Protein AF-A0A2S9RS15-F1 (afdb_monomer_lite)

pLDDT: mean 75.91, std 12.13, range [53.41, 95.81]

Radius of gyration: 26.42 Å; chains: 1; bounding box: 46×39×90 Å

Foldseek 3Di:
DPPPCDVVVVVVVVVVVCCVVVVVVLVVVPLPPVVSVVVVCVCCDCVHVNVDVDPPVVVVVVVVVVVVVVVVVVVVPPVPPPPVVVVVVVVVPDD

Organism: Haemophilus influenzae (NCBI:txid727)

Structure (mmCIF, N/CA/C/O backbone):
data_AF-A0A2S9RS15-F1
#
_entry.id   AF-A0A2S9RS15-F1
#
loop_
_atom_site.group_PDB
_atom_site.id
_atom_site.type_symbol
_atom_site.label_atom_id
_atom_site.label_alt_id
_atom_site.label_comp_id
_atom_site.label_asym_id
_atom_site.label_entity_id
_atom_site.label_seq_id
_atom_site.pdbx_PDB_ins_code
_atom_site.Cartn_x
_atom_site.Cartn_y
_atom_site.Cartn_z
_atom_site.occupancy
_atom_site.B_iso_or_equiv
_atom_site.auth_seq_id
_atom_site.auth_comp_id
_atom_site.auth_asym_id
_atom_site.auth_atom_id
_atom_site.pdbx_PDB_model_num
ATOM 1 N N . MET A 1 1 ? -12.128 -29.843 -41.216 1.00 53.41 1 MET A N 1
ATOM 2 C CA . MET A 1 1 ? -12.545 -29.584 -39.817 1.00 53.41 1 MET A CA 1
ATOM 3 C C . MET A 1 1 ? -11.407 -28.931 -39.011 1.00 53.41 1 MET A C 1
ATOM 5 O O . MET A 1 1 ? -11.009 -29.461 -37.988 1.00 53.41 1 MET A O 1
ATOM 9 N N . SER A 1 2 ? -10.878 -27.778 -39.455 1.00 55.34 2 SER A N 1
ATOM 10 C CA . SER A 1 2 ? -9.812 -27.015 -38.755 1.00 55.34 2 SER A CA 1
ATOM 11 C C . SER A 1 2 ? -9.917 -25.484 -38.949 1.00 55.34 2 SER A C 1
ATOM 13 O O . SER A 1 2 ? -8.972 -24.754 -38.684 1.00 55.34 2 SER A O 1
ATOM 15 N N . GLN A 1 3 ? -11.082 -24.991 -39.390 1.00 55.53 3 GLN A N 1
ATOM 16 C CA . GLN A 1 3 ? -11.376 -23.571 -39.684 1.00 55.53 3 GLN A CA 1
ATOM 17 C C . GLN A 1 3 ? -12.462 -22.987 -38.751 1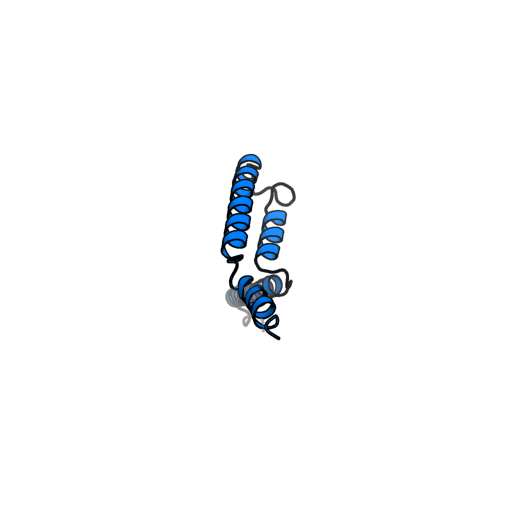.00 55.53 3 GLN A C 1
ATOM 19 O O . GLN A 1 3 ? -13.087 -21.983 -39.063 1.00 55.53 3 GLN A O 1
ATOM 24 N N . LEU A 1 4 ? -12.742 -23.639 -37.616 1.00 57.34 4 LEU A N 1
ATOM 25 C CA . LEU A 1 4 ? -13.812 -23.233 -36.685 1.00 57.34 4 LEU A CA 1
ATOM 26 C C . LEU A 1 4 ? -13.289 -22.519 -35.428 1.00 57.34 4 LEU A C 1
ATOM 28 O O . LEU A 1 4 ? -14.079 -22.105 -34.587 1.00 57.34 4 LEU A O 1
ATOM 32 N N . ALA A 1 5 ? -11.972 -22.350 -35.298 1.00 62.16 5 ALA A N 1
ATOM 33 C CA . ALA A 1 5 ? -11.348 -21.713 -34.146 1.00 62.16 5 ALA A CA 1
ATOM 34 C C . ALA A 1 5 ? -10.526 -20.508 -34.614 1.00 62.16 5 ALA A C 1
ATOM 36 O O . ALA A 1 5 ? -9.330 -20.610 -34.880 1.00 62.16 5 ALA A O 1
ATOM 37 N N . ASN A 1 6 ? -11.200 -19.367 -34.773 1.00 75.19 6 ASN A N 1
ATOM 38 C CA . ASN A 1 6 ? -10.536 -18.114 -35.106 1.00 75.19 6 ASN A CA 1
ATOM 39 C C . ASN A 1 6 ? -9.633 -17.715 -33.918 1.00 75.19 6 ASN A C 1
ATOM 41 O O . ASN A 1 6 ? -10.149 -17.573 -32.803 1.00 75.19 6 ASN A O 1
ATOM 45 N N . PRO A 1 7 ? -8.311 -17.553 -34.110 1.00 76.12 7 PRO A N 1
ATOM 46 C CA . PRO A 1 7 ? -7.373 -17.251 -33.027 1.00 76.12 7 PRO A CA 1
ATOM 47 C C . PRO A 1 7 ? -7.735 -15.979 -32.247 1.00 76.12 7 PRO A C 1
ATOM 49 O O . PRO A 1 7 ? -7.402 -15.875 -31.069 1.00 76.12 7 PRO A O 1
ATOM 52 N N . GLU A 1 8 ? -8.473 -15.049 -32.853 1.00 80.50 8 GLU A N 1
ATOM 53 C CA . GLU A 1 8 ? -8.980 -13.853 -32.172 1.00 80.50 8 GLU A CA 1
ATOM 54 C C . GLU A 1 8 ? -10.026 -14.184 -31.095 1.00 80.50 8 GLU A C 1
ATOM 56 O O . GLU A 1 8 ? -9.980 -13.635 -29.995 1.00 80.50 8 GLU A O 1
ATOM 61 N N . LEU A 1 9 ? -10.914 -15.153 -31.345 1.00 83.31 9 LEU A N 1
ATOM 62 C CA . LEU A 1 9 ? -11.888 -15.609 -30.346 1.00 83.31 9 LEU A CA 1
ATOM 63 C C . LEU A 1 9 ? -11.192 -16.319 -29.183 1.00 83.31 9 LEU A C 1
ATOM 65 O O . LEU A 1 9 ? -11.551 -16.100 -28.031 1.00 83.31 9 LEU A O 1
ATOM 69 N N . ILE A 1 10 ? -10.163 -17.120 -29.472 1.00 84.50 10 ILE A N 1
ATOM 70 C CA . ILE A 1 10 ? -9.366 -17.794 -28.439 1.00 84.50 10 ILE A CA 1
ATOM 71 C C . ILE A 1 10 ? -8.694 -16.761 -27.529 1.00 84.50 10 ILE A C 1
ATOM 73 O O . ILE A 1 10 ? -8.754 -16.899 -26.309 1.00 84.50 10 ILE A O 1
ATOM 77 N N . LYS A 1 11 ? -8.110 -15.697 -28.093 1.00 83.00 11 LYS A N 1
ATOM 78 C CA . LYS A 1 11 ? -7.504 -14.612 -27.307 1.00 83.00 11 LYS A CA 1
ATOM 79 C C . LYS A 1 11 ? -8.526 -13.934 -26.402 1.00 83.00 11 LYS A C 1
ATOM 81 O O . LYS A 1 11 ? -8.257 -13.772 -25.218 1.00 83.00 11 LYS A O 1
ATOM 86 N N . VAL A 1 12 ? -9.698 -13.584 -26.935 1.00 88.56 12 VAL A N 1
ATOM 87 C CA . VAL A 1 12 ? -10.775 -12.942 -26.165 1.00 88.56 12 VAL A CA 1
ATOM 88 C C . VAL A 1 12 ? -11.277 -13.856 -25.044 1.00 88.56 12 VAL A C 1
ATOM 90 O O . VAL A 1 12 ? -11.446 -13.401 -23.915 1.00 88.56 12 VAL A O 1
ATOM 93 N N . VAL A 1 13 ? -11.448 -15.152 -25.314 1.00 88.62 13 VAL A N 1
ATOM 94 C CA . VAL A 1 13 ? -11.863 -16.146 -24.312 1.00 88.62 13 VAL A CA 1
ATOM 95 C C . VAL A 1 13 ? -10.814 -16.300 -23.212 1.00 88.62 13 VAL A C 1
ATOM 97 O O . VAL A 1 13 ? -11.175 -16.310 -22.039 1.00 88.62 13 VAL A O 1
ATOM 100 N N . ILE A 1 14 ? -9.524 -16.359 -23.553 1.00 88.25 14 ILE A N 1
ATOM 101 C CA . ILE A 1 14 ? -8.432 -16.413 -22.567 1.00 88.25 14 ILE A CA 1
ATOM 102 C C . ILE A 1 14 ? -8.400 -15.137 -21.716 1.00 88.25 14 ILE A C 1
ATOM 104 O O . ILE A 1 14 ? -8.214 -15.215 -20.501 1.00 88.25 14 ILE A O 1
ATOM 108 N N . LEU A 1 15 ? -8.614 -13.969 -22.327 1.00 85.31 15 LEU A N 1
ATOM 109 C CA . LEU A 1 15 ? -8.657 -12.681 -21.630 1.00 85.31 15 LEU A CA 1
ATOM 110 C C . LEU A 1 15 ? -9.817 -12.623 -20.627 1.00 85.31 15 LEU A C 1
ATOM 112 O O . LEU A 1 15 ? -9.618 -12.277 -19.461 1.00 85.31 15 LEU A O 1
ATOM 116 N N . LEU A 1 16 ? -11.013 -13.033 -21.057 1.00 86.62 16 LEU A N 1
ATOM 117 C CA . LEU A 1 16 ? -12.208 -13.087 -20.214 1.00 86.62 16 LEU A CA 1
ATOM 118 C C . LEU A 1 16 ? -12.064 -14.119 -19.089 1.00 86.62 16 LEU A C 1
ATOM 120 O O . LEU A 1 16 ? -12.343 -13.805 -17.933 1.00 86.62 16 LEU A O 1
ATOM 124 N N . ALA A 1 17 ? -11.569 -15.319 -19.399 1.00 86.19 17 ALA A N 1
ATOM 125 C CA . ALA A 1 17 ? -11.328 -16.370 -18.414 1.00 86.19 17 ALA A CA 1
ATOM 126 C C . ALA A 1 17 ? -10.273 -15.955 -17.376 1.00 86.19 17 ALA A C 1
ATOM 128 O O . ALA A 1 17 ? -10.451 -16.203 -16.182 1.00 86.19 17 ALA A O 1
ATOM 129 N N . SER A 1 18 ? -9.206 -15.272 -17.801 1.00 79.69 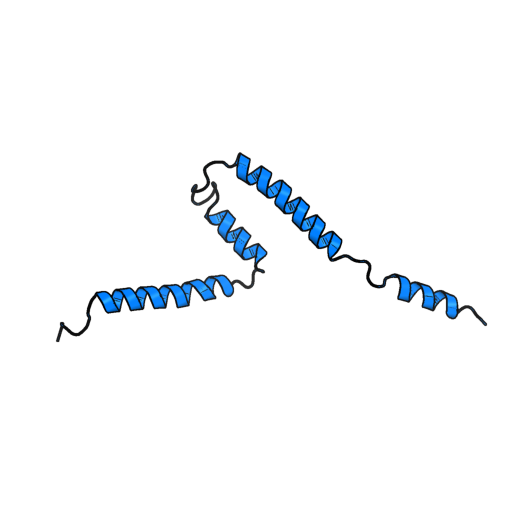18 SER A N 1
ATOM 130 C CA . SER A 1 18 ? -8.175 -14.767 -16.888 1.00 79.69 18 SER A CA 1
ATOM 131 C C . SER A 1 18 ? -8.745 -13.704 -15.956 1.00 79.69 18 SER A C 1
ATOM 133 O O . SER A 1 18 ? -8.552 -13.799 -14.748 1.00 79.69 18 SER A O 1
ATOM 135 N N . SER A 1 19 ? -9.514 -12.745 -16.481 1.00 79.00 19 SER A N 1
ATOM 136 C CA . SER A 1 19 ? -10.167 -11.710 -15.668 1.00 79.00 19 SER A CA 1
ATOM 137 C C . SER A 1 19 ? -11.135 -12.317 -14.643 1.00 79.00 19 SER A C 1
ATOM 139 O O . SER A 1 19 ? -11.053 -12.014 -13.454 1.00 79.00 19 SER A O 1
ATOM 141 N N . VAL A 1 20 ? -11.980 -13.262 -15.066 1.00 82.06 20 VAL A N 1
ATOM 142 C CA . VAL A 1 20 ? -12.940 -13.956 -14.191 1.00 82.06 20 VAL A CA 1
ATOM 143 C C . VAL A 1 20 ? -12.260 -14.828 -13.137 1.00 82.06 20 VAL A C 1
ATOM 145 O O . VAL A 1 20 ? -12.847 -15.042 -12.085 1.00 82.06 20 VAL A O 1
ATOM 148 N N . THR A 1 21 ? -11.038 -15.313 -13.367 1.00 78.62 21 THR A N 1
ATOM 149 C CA . THR A 1 21 ? -10.340 -16.181 -12.403 1.00 78.62 21 THR A CA 1
ATOM 150 C C . THR A 1 21 ? -9.440 -15.382 -11.456 1.00 78.62 21 THR A C 1
ATOM 152 O O . THR A 1 21 ? -9.474 -15.613 -10.250 1.00 78.62 21 THR A O 1
ATOM 155 N N . ILE A 1 22 ? -8.690 -14.394 -11.960 1.00 71.75 22 ILE A N 1
ATOM 156 C CA . ILE A 1 22 ? -7.797 -13.543 -11.152 1.00 71.75 22 ILE A CA 1
ATOM 157 C C . ILE A 1 22 ? -8.593 -12.669 -10.173 1.00 71.75 22 ILE A C 1
ATOM 159 O O . ILE A 1 22 ? -8.246 -12.590 -8.994 1.00 71.75 22 ILE A O 1
ATOM 163 N N . VAL A 1 23 ? -9.671 -12.026 -10.632 1.00 67.88 23 VAL A N 1
ATOM 164 C CA . VAL A 1 23 ? -10.400 -11.014 -9.847 1.00 67.88 23 VAL A CA 1
ATOM 165 C C . VAL A 1 23 ? -11.031 -11.590 -8.564 1.00 67.88 23 VAL A C 1
ATOM 167 O O . VAL A 1 23 ? -10.837 -11.003 -7.497 1.00 67.88 23 VAL A O 1
ATOM 170 N N . PRO A 1 24 ? -11.744 -12.735 -8.583 1.00 65.88 24 PRO A N 1
ATOM 171 C CA . PRO A 1 24 ? -12.269 -13.348 -7.369 1.00 65.88 24 PRO A CA 1
ATOM 172 C C . PRO A 1 24 ? -11.212 -14.115 -6.571 1.00 65.88 24 PRO A C 1
ATOM 174 O O . PRO A 1 24 ? -11.376 -14.214 -5.361 1.00 65.88 24 PRO A O 1
ATOM 177 N N . LEU A 1 25 ? -10.125 -14.616 -7.176 1.00 67.44 25 LEU A N 1
ATOM 178 C CA . LEU A 1 25 ? -9.036 -15.265 -6.430 1.00 67.44 25 LEU A CA 1
ATOM 179 C C . LEU A 1 25 ? -8.350 -14.277 -5.475 1.00 67.44 25 LEU A C 1
ATOM 181 O O . LEU A 1 25 ? -8.134 -14.598 -4.308 1.00 67.44 25 LEU A O 1
ATOM 185 N N . PHE A 1 26 ? -8.124 -13.043 -5.931 1.00 55.78 26 PHE A N 1
ATOM 186 C CA . PHE A 1 26 ? -7.643 -11.953 -5.078 1.00 55.78 26 PHE A CA 1
ATOM 187 C C . PHE A 1 26 ? -8.67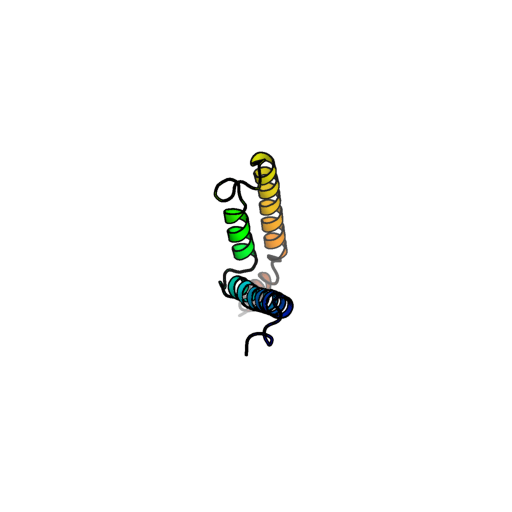6 -11.515 -4.031 1.00 55.78 26 PHE A C 1
ATOM 189 O O . PHE A 1 26 ? -8.311 -11.157 -2.915 1.00 55.78 26 PHE A O 1
ATOM 196 N N . LYS A 1 27 ? -9.973 -11.596 -4.352 1.00 57.00 27 LYS A N 1
ATOM 197 C CA . LYS A 1 27 ? -11.063 -11.288 -3.411 1.00 57.00 27 LYS A CA 1
ATOM 198 C C . LYS A 1 27 ? -11.269 -12.368 -2.335 1.00 57.00 27 LYS A C 1
ATOM 200 O O . LYS A 1 27 ? -11.753 -12.055 -1.252 1.00 57.00 27 LYS A O 1
ATOM 205 N N . ARG A 1 28 ? -10.941 -13.635 -2.624 1.00 54.66 28 ARG A N 1
ATOM 206 C CA . ARG A 1 28 ? -11.274 -14.813 -1.796 1.00 54.66 28 ARG A CA 1
ATOM 207 C C . ARG A 1 28 ? -10.251 -15.131 -0.708 1.00 54.66 28 ARG A C 1
ATOM 209 O O . ARG A 1 28 ? -10.530 -15.965 0.146 1.00 54.66 28 ARG A O 1
ATOM 216 N N . LEU A 1 29 ? -9.106 -14.454 -0.682 1.00 58.34 29 LEU A N 1
ATOM 217 C CA . LEU A 1 29 ? -8.140 -14.640 0.398 1.00 58.34 29 LEU A CA 1
ATOM 218 C C . LEU A 1 29 ? -8.682 -14.199 1.769 1.00 58.34 29 LEU A C 1
ATOM 220 O O . LEU A 1 29 ? -8.094 -14.579 2.769 1.00 58.34 29 LEU A O 1
ATOM 224 N N . GLY A 1 30 ? -9.798 -13.457 1.864 1.00 56.41 30 GLY A N 1
ATOM 225 C CA . GLY A 1 30 ? -10.472 -13.148 3.146 1.00 56.41 30 GLY A CA 1
ATOM 226 C C . GLY A 1 30 ? -9.670 -12.244 4.094 1.00 56.41 30 GLY A C 1
ATOM 227 O O . GLY A 1 30 ? -10.177 -11.759 5.099 1.00 56.41 30 GLY A O 1
ATOM 228 N N . LEU A 1 31 ? -8.424 -11.983 3.731 1.00 55.44 31 LEU A N 1
ATOM 229 C CA . LEU A 1 31 ? -7.552 -10.937 4.203 1.00 55.44 31 LEU A CA 1
ATOM 230 C C . LEU A 1 31 ? -8.271 -9.622 3.874 1.00 55.44 31 LEU A C 1
ATOM 232 O O . LEU A 1 31 ? -8.539 -9.356 2.701 1.00 55.44 31 LEU A O 1
ATOM 236 N N . GLY A 1 32 ? -8.672 -8.846 4.888 1.00 66.56 32 GLY A N 1
ATOM 237 C CA . GLY A 1 32 ? -9.337 -7.553 4.679 1.00 66.56 32 GLY A CA 1
ATOM 238 C C . GLY A 1 32 ? -8.595 -6.716 3.632 1.00 66.56 32 GLY A C 1
ATOM 239 O O . GLY A 1 32 ? -7.406 -6.932 3.410 1.00 66.56 32 GLY A O 1
ATOM 240 N N . SER A 1 33 ? -9.275 -5.775 2.973 1.00 71.56 33 SER A N 1
ATOM 241 C CA . SER A 1 33 ? -8.713 -4.985 1.858 1.00 71.56 33 SER A CA 1
ATOM 242 C C . SER A 1 33 ? -7.265 -4.524 2.103 1.00 71.56 33 SER A C 1
ATOM 244 O O . SER A 1 33 ? -6.415 -4.679 1.231 1.00 71.56 33 SER A O 1
ATOM 246 N N . VAL A 1 34 ? -6.964 -4.079 3.325 1.00 78.75 34 VAL A N 1
ATOM 247 C CA . VAL A 1 34 ? -5.628 -3.710 3.830 1.00 78.75 34 VAL A CA 1
ATOM 248 C C . VAL A 1 34 ? -4.563 -4.791 3.601 1.00 78.75 34 VAL A C 1
ATOM 250 O O . VAL A 1 34 ? -3.460 -4.518 3.141 1.00 78.75 34 VAL A O 1
ATOM 253 N N . LEU A 1 35 ? -4.886 -6.035 3.909 1.00 79.81 35 LEU A N 1
ATOM 254 C CA . LEU A 1 35 ? -3.967 -7.163 3.923 1.00 79.81 35 LEU A CA 1
ATOM 255 C C . LEU A 1 35 ? -3.730 -7.683 2.484 1.00 79.81 35 LEU A C 1
ATOM 257 O O . LEU A 1 35 ? -2.622 -8.093 2.149 1.00 79.81 35 LEU A O 1
ATOM 261 N N . GLY A 1 36 ? -4.709 -7.510 1.584 1.00 79.75 36 GLY A N 1
ATOM 262 C CA . GLY A 1 36 ? -4.511 -7.636 0.133 1.00 79.75 36 GLY A CA 1
ATOM 263 C C . GLY A 1 36 ? -3.566 -6.572 -0.446 1.00 79.75 36 GLY A C 1
ATOM 264 O O . GLY A 1 36 ? -2.672 -6.906 -1.226 1.00 79.75 36 GLY A O 1
ATOM 265 N N . TYR A 1 37 ? -3.700 -5.310 -0.017 1.00 77.62 37 TYR A N 1
ATOM 266 C CA . TYR A 1 37 ? -2.756 -4.246 -0.388 1.00 77.62 37 TYR A CA 1
ATOM 267 C C . TYR A 1 37 ? -1.338 -4.514 0.144 1.00 77.62 37 TYR A C 1
ATOM 269 O O . TYR A 1 37 ? -0.370 -4.271 -0.574 1.00 77.62 37 TYR A O 1
ATOM 277 N N . LEU A 1 38 ? -1.196 -5.081 1.350 1.00 83.88 38 LEU A N 1
ATOM 278 C CA . LEU A 1 38 ? 0.108 -5.460 1.910 1.00 83.88 38 LEU A CA 1
ATOM 279 C C . LEU A 1 38 ? 0.798 -6.564 1.103 1.00 83.88 38 LEU A C 1
ATOM 281 O O . LEU A 1 38 ? 1.985 -6.448 0.807 1.00 83.88 38 LEU A O 1
ATOM 285 N N . VAL A 1 39 ? 0.072 -7.615 0.711 1.00 84.12 39 VAL A N 1
ATOM 286 C CA . VAL A 1 39 ? 0.639 -8.696 -0.115 1.00 84.12 39 VAL A CA 1
ATOM 287 C C . VAL A 1 39 ? 1.052 -8.170 -1.490 1.00 84.12 39 VAL A C 1
ATOM 289 O O . VAL A 1 39 ? 2.148 -8.476 -1.954 1.00 84.12 39 VAL A O 1
ATOM 292 N N . ALA A 1 40 ? 0.225 -7.329 -2.120 1.00 83.12 40 ALA A N 1
ATOM 293 C CA . ALA A 1 40 ? 0.572 -6.689 -3.387 1.00 83.12 40 ALA A CA 1
ATOM 294 C C . ALA A 1 40 ? 1.828 -5.806 -3.263 1.00 83.12 40 ALA A C 1
ATOM 296 O O . ALA A 1 40 ? 2.721 -5.894 -4.104 1.00 83.12 40 ALA A O 1
ATOM 297 N N . GLY A 1 41 ? 1.940 -5.012 -2.191 1.00 80.31 41 GLY A N 1
ATOM 298 C CA . GLY A 1 41 ? 3.128 -4.207 -1.900 1.00 80.31 41 GLY A CA 1
ATOM 299 C C . GLY A 1 41 ? 4.376 -5.048 -1.617 1.00 80.31 41 GLY A C 1
ATOM 300 O O . GLY A 1 41 ? 5.458 -4.699 -2.075 1.00 80.31 41 GLY A O 1
ATOM 301 N N . CYS A 1 42 ? 4.235 -6.188 -0.933 1.00 83.75 42 CYS A N 1
ATOM 302 C CA . CYS A 1 42 ? 5.329 -7.128 -0.681 1.00 83.75 42 CYS A CA 1
ATOM 303 C C . CYS A 1 42 ? 5.851 -7.744 -1.987 1.00 83.75 42 CYS A C 1
ATOM 305 O O . CYS A 1 42 ? 7.059 -7.788 -2.208 1.00 83.75 42 CYS A O 1
ATOM 307 N N . LEU A 1 43 ? 4.942 -8.148 -2.882 1.00 84.81 43 LEU A N 1
ATOM 308 C CA . LEU A 1 43 ? 5.292 -8.683 -4.197 1.00 84.81 43 LEU A CA 1
ATOM 309 C C . LEU A 1 43 ? 5.947 -7.623 -5.090 1.00 84.81 43 LEU A C 1
ATOM 311 O O . LEU A 1 43 ? 6.961 -7.899 -5.713 1.00 84.81 43 LEU A O 1
ATOM 315 N N . ILE A 1 44 ? 5.402 -6.408 -5.154 1.00 82.31 44 ILE A N 1
ATOM 316 C CA . ILE A 1 44 ? 5.919 -5.337 -6.026 1.00 82.31 44 ILE A CA 1
ATOM 317 C C . ILE A 1 44 ? 7.187 -4.680 -5.445 1.00 82.31 44 ILE A C 1
ATOM 319 O O . ILE A 1 44 ? 7.976 -4.079 -6.179 1.00 82.31 44 ILE A O 1
ATOM 323 N N . GLY A 1 45 ? 7.393 -4.802 -4.135 1.00 78.19 45 GLY A N 1
ATOM 324 C CA . GLY A 1 45 ? 8.471 -4.163 -3.398 1.00 78.19 45 GLY A CA 1
ATOM 325 C C . GLY A 1 45 ? 9.880 -4.602 -3.817 1.00 78.19 45 GLY A C 1
ATOM 326 O O . GLY A 1 45 ? 10.064 -5.602 -4.525 1.00 78.19 45 GLY A O 1
ATOM 327 N N . PRO A 1 46 ? 10.906 -3.868 -3.346 1.00 71.12 46 PRO A N 1
ATOM 328 C CA . PRO A 1 46 ? 12.299 -4.103 -3.716 1.00 71.12 46 PRO A CA 1
ATOM 329 C C . PRO A 1 46 ? 12.786 -5.519 -3.371 1.00 71.12 46 PRO A C 1
ATOM 331 O O . PRO A 1 46 ? 13.670 -6.043 -4.039 1.00 71.12 46 PRO A O 1
ATOM 334 N N . SER A 1 47 ? 12.191 -6.153 -2.356 1.00 71.56 47 SER A N 1
ATOM 335 C CA . SER A 1 47 ? 12.587 -7.473 -1.858 1.00 71.56 47 SER A CA 1
ATOM 336 C C . SER A 1 47 ? 12.114 -8.654 -2.712 1.00 71.56 47 SER A C 1
ATOM 338 O O . SER A 1 47 ? 12.661 -9.741 -2.548 1.00 71.56 47 SER A O 1
ATOM 340 N N . VAL A 1 48 ? 11.110 -8.479 -3.583 1.00 82.38 48 VAL A N 1
ATOM 341 C CA . VAL A 1 48 ? 10.556 -9.580 -4.397 1.00 82.38 48 VAL A CA 1
ATOM 342 C C . VAL A 1 48 ? 10.723 -9.310 -5.891 1.00 82.38 48 VAL A C 1
ATOM 344 O O . VAL A 1 48 ? 11.481 -10.024 -6.542 1.00 82.38 48 VAL A O 1
ATOM 347 N N . PHE A 1 49 ? 10.050 -8.296 -6.447 1.00 79.50 49 PHE A N 1
ATOM 348 C CA . PHE A 1 49 ? 10.141 -7.981 -7.880 1.00 79.50 49 PHE A CA 1
ATOM 349 C C . PHE A 1 49 ? 11.073 -6.811 -8.215 1.00 79.50 49 PHE A C 1
ATOM 351 O O . PHE A 1 49 ? 11.435 -6.658 -9.379 1.00 79.50 49 PHE A O 1
ATOM 358 N N . GLY A 1 50 ? 11.470 -5.974 -7.248 1.00 75.31 50 GLY A N 1
ATOM 359 C CA . GLY A 1 50 ? 12.452 -4.913 -7.515 1.00 75.31 50 GLY A CA 1
ATOM 360 C C . GLY A 1 50 ? 11.937 -3.755 -8.380 1.00 75.31 50 GLY A C 1
ATOM 361 O O . GLY A 1 50 ? 12.729 -2.921 -8.812 1.00 75.31 50 GLY A O 1
ATOM 362 N N . ILE A 1 51 ? 10.629 -3.696 -8.664 1.00 75.12 51 ILE A N 1
ATOM 363 C CA 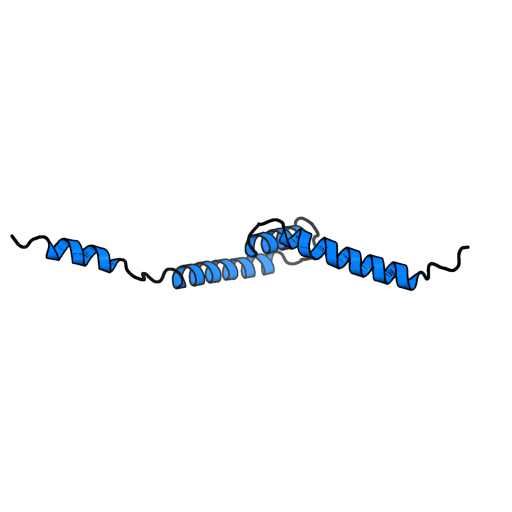. ILE A 1 51 ? 10.037 -2.701 -9.578 1.00 75.12 51 ILE A CA 1
ATOM 364 C C . ILE A 1 51 ? 10.132 -1.292 -8.979 1.00 75.12 51 ILE A C 1
ATOM 366 O O . ILE A 1 51 ? 10.308 -0.313 -9.702 1.00 75.12 51 ILE A O 1
ATOM 370 N N . VAL A 1 52 ? 10.051 -1.189 -7.651 1.00 70.81 52 VAL A N 1
ATOM 371 C CA . VAL A 1 52 ? 10.227 0.069 -6.925 1.00 70.81 52 VAL A CA 1
ATOM 372 C C . VAL A 1 52 ? 11.698 0.233 -6.548 1.00 70.81 52 VAL A C 1
ATOM 374 O O . VAL A 1 52 ? 12.210 -0.482 -5.690 1.00 70.81 52 VAL A O 1
ATOM 377 N N . GLN A 1 53 ? 12.369 1.174 -7.214 1.00 69.62 53 GLN A N 1
ATOM 378 C CA . GLN A 1 53 ? 13.825 1.364 -7.139 1.00 69.62 53 GLN A CA 1
ATOM 379 C C . GLN A 1 53 ? 14.276 2.355 -6.060 1.00 69.62 53 GLN A C 1
ATOM 381 O O . GLN A 1 53 ? 15.472 2.455 -5.803 1.00 69.62 53 GLN A O 1
ATOM 386 N N . ASP A 1 54 ? 13.343 3.066 -5.419 1.00 79.00 54 ASP A N 1
ATOM 387 C CA . ASP A 1 54 ? 13.645 4.009 -4.339 1.00 79.00 54 ASP A CA 1
ATOM 388 C C . ASP A 1 54 ? 13.015 3.547 -3.012 1.00 79.00 54 ASP A C 1
ATOM 390 O O . ASP A 1 54 ? 11.875 3.903 -2.698 1.00 79.00 54 ASP A O 1
ATOM 394 N N . PRO A 1 55 ? 13.737 2.736 -2.216 1.00 76.81 55 PRO A N 1
ATOM 395 C CA . PRO A 1 55 ? 13.270 2.291 -0.907 1.00 76.81 55 PRO A CA 1
ATOM 396 C C . PRO A 1 55 ? 13.043 3.455 0.063 1.00 76.81 55 PRO A C 1
ATOM 398 O O . PRO A 1 55 ? 12.169 3.375 0.922 1.00 76.81 55 PRO A O 1
ATOM 401 N N . THR A 1 56 ? 13.810 4.539 -0.074 1.00 82.94 56 THR A N 1
ATOM 402 C CA . THR A 1 56 ? 13.789 5.678 0.852 1.00 82.94 56 THR A CA 1
ATOM 403 C C . THR A 1 56 ? 12.468 6.430 0.746 1.00 82.94 56 THR A C 1
ATOM 405 O O . THR A 1 56 ? 11.827 6.712 1.759 1.00 82.94 56 THR A O 1
ATOM 408 N N . ALA A 1 57 ? 12.010 6.682 -0.484 1.00 84.19 57 ALA A N 1
ATOM 409 C CA . ALA A 1 57 ? 10.716 7.308 -0.733 1.00 84.19 57 ALA A CA 1
ATOM 410 C C . ALA A 1 57 ? 9.546 6.460 -0.202 1.00 84.19 57 ALA A C 1
ATOM 412 O O . ALA A 1 57 ? 8.596 6.997 0.368 1.00 84.19 57 ALA A O 1
ATOM 413 N N . VAL A 1 58 ? 9.624 5.131 -0.342 1.00 84.44 58 VAL A N 1
ATOM 414 C CA . VAL A 1 58 ? 8.585 4.206 0.144 1.00 84.44 58 VAL A CA 1
ATOM 415 C C . VAL A 1 58 ? 8.481 4.220 1.668 1.00 84.44 58 VAL A C 1
ATOM 417 O O . VAL A 1 58 ? 7.370 4.234 2.195 1.00 84.44 58 VAL A O 1
ATOM 420 N N . VAL A 1 59 ? 9.613 4.246 2.380 1.00 87.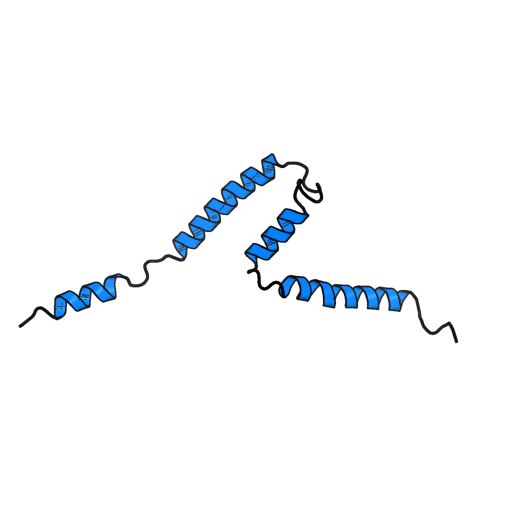75 59 VAL A N 1
ATOM 421 C CA . VAL A 1 59 ? 9.636 4.287 3.852 1.00 87.75 59 VAL A CA 1
ATOM 422 C C . VAL A 1 59 ? 8.991 5.570 4.377 1.00 87.75 59 VAL A C 1
ATOM 424 O O . VAL A 1 59 ? 8.133 5.499 5.251 1.00 87.75 59 VAL A O 1
ATOM 427 N N . HIS A 1 60 ? 9.311 6.728 3.796 1.00 89.44 60 HIS A N 1
ATOM 428 C CA . HIS A 1 60 ? 8.732 8.003 4.233 1.00 89.44 60 HIS A CA 1
ATOM 429 C C . HIS A 1 60 ? 7.214 8.077 3.986 1.00 89.44 60 HIS A C 1
ATOM 431 O O . HIS A 1 60 ? 6.445 8.597 4.797 1.00 89.44 60 HIS A O 1
ATOM 437 N N . LEU A 1 61 ? 6.754 7.492 2.877 1.00 89.56 61 LEU A N 1
ATOM 438 C CA . LEU A 1 61 ? 5.329 7.373 2.567 1.00 89.56 61 LEU A CA 1
ATOM 439 C C . LEU A 1 61 ? 4.624 6.420 3.552 1.00 89.56 61 LEU A C 1
ATOM 441 O O . LEU A 1 61 ? 3.506 6.695 3.988 1.00 89.56 61 LEU A O 1
ATOM 445 N N . ALA A 1 62 ? 5.291 5.335 3.959 1.00 89.56 62 ALA A N 1
ATOM 446 C CA . ALA A 1 62 ? 4.783 4.406 4.965 1.00 89.56 62 ALA A CA 1
ATOM 447 C C . ALA A 1 62 ? 4.660 5.053 6.356 1.00 89.56 62 ALA A C 1
ATOM 449 O O . ALA A 1 62 ? 3.658 4.828 7.035 1.00 89.56 62 ALA A O 1
ATOM 450 N N . GLU A 1 63 ? 5.621 5.893 6.756 1.00 94.75 63 GLU A N 1
ATOM 451 C CA . GLU A 1 63 ? 5.560 6.670 8.003 1.00 94.75 63 GLU A CA 1
ATOM 452 C C . GLU A 1 63 ? 4.297 7.545 8.050 1.00 94.75 63 GLU A C 1
ATOM 454 O O . GLU A 1 63 ? 3.539 7.481 9.021 1.00 94.75 63 GLU A O 1
ATOM 459 N N . LEU A 1 64 ? 3.996 8.286 6.974 1.00 95.62 64 LEU A N 1
ATOM 460 C CA . LEU A 1 64 ? 2.751 9.061 6.890 1.00 95.62 64 LEU A CA 1
ATOM 461 C C . LEU A 1 64 ? 1.498 8.183 6.863 1.00 95.62 64 LEU A C 1
ATOM 463 O O . LEU A 1 64 ? 0.497 8.528 7.493 1.00 95.62 64 LEU A O 1
ATOM 467 N N . GLY A 1 65 ? 1.541 7.048 6.164 1.00 91.69 65 GLY A N 1
ATOM 468 C CA . GLY A 1 65 ? 0.426 6.104 6.110 1.00 91.69 65 GLY A CA 1
ATOM 469 C C . GLY A 1 65 ? 0.027 5.593 7.496 1.00 91.69 65 GLY A C 1
ATOM 470 O O . GLY A 1 65 ? -1.157 5.580 7.827 1.00 91.69 65 GLY A O 1
ATOM 471 N N . VAL A 1 66 ? 1.004 5.237 8.336 1.00 93.75 66 VAL A N 1
ATOM 472 C CA . VAL A 1 66 ? 0.758 4.789 9.718 1.00 93.75 66 VAL A CA 1
ATOM 473 C C . VAL A 1 66 ? 0.162 5.910 10.570 1.00 93.75 66 VAL A C 1
ATOM 475 O O . VAL A 1 66 ? -0.806 5.666 11.290 1.00 93.75 66 VAL A O 1
ATOM 478 N N . VAL A 1 67 ? 0.677 7.141 10.464 1.00 95.81 67 VAL A N 1
ATOM 479 C CA . VAL A 1 67 ? 0.119 8.301 11.185 1.00 95.81 67 VAL A CA 1
ATOM 480 C C . VAL A 1 67 ? -1.336 8.545 10.782 1.00 95.81 67 VAL A C 1
ATOM 482 O O . VAL A 1 67 ? -2.192 8.723 11.648 1.00 95.81 67 VAL A O 1
ATOM 485 N N . MET A 1 68 ? -1.644 8.490 9.483 1.00 95.44 68 MET A N 1
ATOM 486 C CA . MET A 1 68 ? -3.010 8.640 8.978 1.00 95.44 68 MET A CA 1
ATOM 487 C C . MET A 1 68 ? -3.929 7.506 9.460 1.00 95.44 68 MET A C 1
ATOM 489 O O . MET A 1 68 ? -5.064 7.773 9.848 1.00 95.44 68 MET A O 1
ATOM 493 N N . PHE A 1 69 ? -3.454 6.255 9.494 1.00 92.44 69 PHE A N 1
ATOM 494 C CA . PHE A 1 69 ? -4.226 5.128 10.030 1.00 92.44 69 PHE A CA 1
ATOM 495 C C . PHE A 1 69 ? -4.540 5.296 11.515 1.00 92.44 69 PHE A C 1
ATOM 497 O O . PHE A 1 69 ? -5.693 5.143 11.909 1.00 92.44 69 PHE A O 1
ATOM 504 N N . LEU A 1 70 ? -3.543 5.643 12.332 1.00 93.88 70 LEU A N 1
ATOM 505 C CA . LEU A 1 70 ? -3.745 5.903 13.758 1.00 93.88 70 LEU A CA 1
ATOM 506 C C . LEU A 1 70 ? -4.703 7.074 13.986 1.00 93.88 70 LEU A C 1
ATOM 508 O O . LEU A 1 70 ? -5.529 7.017 14.891 1.00 93.88 70 LEU A O 1
ATOM 512 N N . PHE A 1 71 ? -4.633 8.104 13.142 1.00 93.69 71 PHE A N 1
ATOM 513 C CA . PHE A 1 71 ? -5.569 9.220 13.181 1.00 93.69 71 PHE A CA 1
ATOM 514 C C . PHE A 1 71 ? -7.006 8.773 12.887 1.00 93.69 71 PHE A C 1
ATOM 516 O O . PHE A 1 71 ? -7.904 9.091 13.658 1.00 93.69 71 PHE A O 1
ATOM 523 N N . ILE A 1 72 ? -7.230 7.989 11.828 1.00 91.75 72 ILE A N 1
ATOM 524 C CA . ILE A 1 72 ? -8.558 7.460 11.478 1.00 91.75 72 ILE A CA 1
ATOM 525 C C . ILE A 1 72 ? -9.102 6.557 12.589 1.00 91.75 72 ILE A C 1
ATOM 527 O O . ILE A 1 72 ? -10.242 6.732 13.003 1.00 91.75 72 ILE A O 1
ATOM 531 N N . ILE A 1 73 ? -8.284 5.641 13.116 1.00 90.31 73 ILE A N 1
ATOM 532 C CA . ILE A 1 73 ? -8.666 4.773 14.240 1.00 90.31 73 ILE A CA 1
ATOM 533 C C . ILE A 1 73 ? -9.014 5.619 15.473 1.00 90.31 73 ILE A C 1
ATOM 535 O O . ILE A 1 73 ? -9.978 5.328 16.176 1.00 90.31 73 ILE A O 1
ATOM 539 N N . GLY A 1 74 ? -8.260 6.693 15.720 1.00 88.94 74 GLY A N 1
ATOM 540 C CA . GLY A 1 74 ? -8.544 7.654 16.783 1.00 88.94 74 GLY A CA 1
ATOM 541 C C . GLY A 1 74 ? -9.850 8.428 16.577 1.00 88.94 74 GLY A C 1
ATOM 542 O O . GLY A 1 74 ? -10.552 8.683 17.549 1.00 88.94 74 GLY A O 1
ATOM 543 N N . LEU A 1 75 ? -10.205 8.771 15.333 1.00 90.19 75 LEU A N 1
ATOM 544 C CA . LEU A 1 75 ? -11.488 9.399 14.992 1.00 90.19 75 LEU A CA 1
ATOM 545 C C . LEU A 1 75 ? -12.669 8.425 15.109 1.00 90.19 75 LEU A C 1
ATOM 547 O O . LEU A 1 75 ? -13.764 8.841 15.480 1.00 90.19 75 LEU A O 1
ATOM 551 N N . GLU A 1 76 ? -12.453 7.149 14.788 1.00 85.19 76 GLU A N 1
ATOM 552 C CA . GLU A 1 76 ? -13.456 6.088 14.916 1.00 85.19 76 GLU A CA 1
ATOM 553 C C . GLU A 1 76 ? -13.696 5.709 16.385 1.00 85.19 76 GLU A C 1
ATOM 555 O O . GLU A 1 76 ? -14.827 5.428 16.776 1.00 85.19 76 GLU A O 1
ATOM 560 N N . MET A 1 77 ? -12.668 5.817 17.235 1.00 80.06 77 MET A N 1
ATOM 561 C CA . MET A 1 77 ? -12.802 5.829 18.695 1.00 80.06 77 MET A CA 1
ATOM 562 C C . MET A 1 77 ? -13.351 7.167 19.214 1.00 80.06 77 MET A C 1
ATOM 564 O O . MET A 1 77 ? -12.796 7.785 20.125 1.00 80.06 77 MET A O 1
ATOM 568 N N . TYR A 1 78 ? -14.490 7.610 18.684 1.00 66.69 78 TYR A N 1
ATOM 569 C CA . TYR A 1 78 ? -15.299 8.584 19.401 1.00 66.69 78 TYR A CA 1
ATOM 570 C C . TYR A 1 78 ? -15.845 7.880 20.658 1.00 66.69 78 TYR A C 1
ATOM 572 O O . TYR A 1 78 ? -16.423 6.798 20.532 1.00 66.69 78 TYR A O 1
ATOM 580 N N . PRO A 1 79 ? -15.642 8.405 21.882 1.00 65.50 79 PRO A N 1
ATOM 581 C CA . PRO A 1 79 ? -16.151 7.792 23.106 1.00 65.50 79 PRO A CA 1
ATOM 582 C C . PRO A 1 79 ? -17.677 7.939 23.142 1.00 65.50 79 PRO A C 1
ATOM 584 O O . PRO A 1 79 ? -18.214 8.807 23.823 1.00 65.50 79 PRO A O 1
ATOM 587 N N . ASP A 1 80 ? -18.383 7.113 22.372 1.00 62.97 80 ASP A N 1
ATOM 588 C CA . ASP A 1 80 ? -19.775 7.385 22.023 1.00 62.97 80 ASP A CA 1
ATOM 589 C C . ASP A 1 80 ? -20.722 7.253 23.223 1.00 62.97 80 ASP A C 1
ATOM 591 O O . ASP A 1 80 ? -21.807 7.822 23.219 1.00 62.97 80 ASP A O 1
ATOM 595 N N . SER A 1 81 ? -20.373 6.539 24.300 1.00 63.56 81 SER A N 1
ATOM 596 C CA . SER A 1 81 ? -21.302 6.451 25.448 1.00 63.56 81 SER A CA 1
ATOM 597 C C . SER A 1 81 ? -20.762 5.816 26.734 1.00 63.56 81 SER A C 1
ATOM 599 O O . SER A 1 81 ? -21.526 5.234 27.503 1.00 63.56 81 SER A O 1
ATOM 601 N N . GLY A 1 82 ? -19.481 5.995 27.070 1.00 57.69 82 GLY A N 1
ATOM 602 C CA . GLY A 1 82 ? -18.941 5.518 28.361 1.00 57.69 82 GLY A CA 1
ATOM 603 C C . GLY A 1 82 ? -19.621 6.124 29.605 1.00 57.69 82 GLY A C 1
ATOM 604 O O . GLY A 1 82 ? -19.590 5.544 30.687 1.00 57.69 82 GLY A O 1
ATOM 605 N N . TRP A 1 83 ? -20.298 7.265 29.451 1.00 62.53 83 TRP A N 1
ATOM 606 C CA . TRP A 1 83 ? -20.940 7.989 30.553 1.00 62.53 83 TRP A CA 1
AT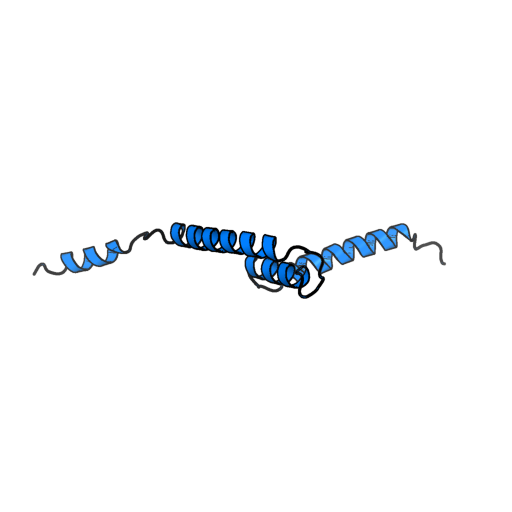OM 607 C C . TRP A 1 83 ? -22.363 7.527 30.883 1.00 62.53 83 TRP A C 1
ATOM 609 O O . TRP A 1 83 ? -22.905 7.936 31.909 1.00 62.53 83 TRP A O 1
ATOM 619 N N . LYS A 1 84 ? -22.971 6.643 30.078 1.00 59.50 84 LYS A N 1
ATOM 620 C CA . LYS A 1 84 ? -24.308 6.110 30.393 1.00 59.50 84 LYS A CA 1
ATOM 621 C C . LYS A 1 84 ? -24.293 5.095 31.542 1.00 59.50 84 LYS A C 1
ATOM 623 O O . LYS A 1 84 ? -25.288 4.989 32.245 1.00 59.50 84 LYS A O 1
ATOM 628 N N . MET A 1 85 ? -23.163 4.430 31.793 1.00 60.66 85 MET A N 1
ATOM 629 C CA . MET A 1 85 ? -23.030 3.454 32.885 1.00 60.66 85 MET A CA 1
ATOM 630 C C . MET A 1 85 ? -22.732 4.110 34.245 1.00 60.66 85 MET A C 1
ATOM 632 O O . MET A 1 85 ? -23.147 3.608 35.284 1.00 60.66 85 MET A O 1
ATOM 636 N N . VAL A 1 86 ? -22.051 5.263 34.259 1.00 67.50 86 VAL A N 1
ATOM 637 C CA . VAL A 1 86 ? -21.696 5.963 35.511 1.00 67.50 86 VAL A CA 1
ATOM 638 C C . VAL A 1 86 ? -22.927 6.613 36.155 1.00 67.50 86 VAL A C 1
ATOM 640 O O . VAL A 1 86 ? -23.031 6.659 37.378 1.00 67.50 86 VAL A O 1
ATOM 643 N N . ASN A 1 87 ? -23.898 7.051 35.347 1.00 63.19 87 ASN A N 1
ATOM 644 C CA . ASN A 1 87 ? -25.087 7.739 35.851 1.00 63.19 87 ASN A CA 1
ATOM 645 C C . ASN A 1 87 ? -26.127 6.790 36.487 1.00 63.19 87 ASN A C 1
ATOM 647 O O . ASN A 1 87 ? -26.918 7.232 37.317 1.00 63.19 87 ASN A O 1
ATOM 651 N N . GLU A 1 88 ? -26.114 5.491 36.155 1.00 64.12 88 GLU A N 1
ATOM 652 C CA . GLU A 1 88 ? -26.977 4.482 36.802 1.00 64.12 88 GLU A CA 1
ATOM 653 C C . GLU A 1 88 ? -26.503 4.116 38.217 1.00 64.12 88 GLU A C 1
ATOM 655 O O . GLU A 1 88 ? -27.326 3.861 39.096 1.00 64.12 88 GLU A O 1
ATOM 660 N N . LEU A 1 89 ? -25.193 4.165 38.483 1.00 63.09 89 LEU A N 1
ATOM 661 C CA . LEU A 1 89 ? -24.647 3.846 39.808 1.00 63.09 89 LEU A CA 1
ATOM 662 C C . LEU A 1 89 ? -24.945 4.932 40.855 1.00 63.09 89 LEU A C 1
ATOM 664 O O . LEU A 1 89 ? -25.015 4.629 42.044 1.00 63.09 89 LEU A O 1
ATOM 668 N N . THR A 1 90 ? -25.161 6.186 40.443 1.00 64.38 90 THR A N 1
ATOM 669 C CA . THR A 1 90 ? -25.481 7.291 41.367 1.00 64.38 90 THR A CA 1
ATOM 670 C C . THR A 1 90 ? -26.970 7.358 41.728 1.00 64.38 90 THR A C 1
ATOM 672 O O . THR A 1 90 ? -27.306 7.828 42.812 1.00 64.38 90 THR A O 1
ATOM 675 N N . ILE A 1 91 ? -27.875 6.847 40.883 1.00 65.50 91 ILE A N 1
ATOM 676 C CA . ILE A 1 91 ? -29.329 6.908 41.134 1.00 65.50 91 ILE A CA 1
ATOM 677 C C . ILE A 1 91 ? -29.792 5.808 42.110 1.00 65.50 91 ILE A C 1
ATOM 679 O O . ILE A 1 91 ? -30.770 6.000 42.828 1.00 65.50 91 ILE A O 1
ATOM 683 N N . SER A 1 92 ? -29.060 4.694 42.227 1.00 67.69 92 SER A N 1
ATOM 684 C CA . SER A 1 92 ? -29.423 3.581 43.123 1.00 67.69 92 SER A CA 1
ATOM 685 C C . SER A 1 92 ? -28.995 3.757 44.595 1.00 67.69 92 SER A C 1
ATOM 687 O O . SER A 1 92 ? -29.244 2.862 45.400 1.00 67.69 92 SER A O 1
ATOM 689 N N . PHE A 1 93 ? -28.380 4.885 44.974 1.00 69.69 93 PHE A N 1
ATOM 690 C CA . PHE A 1 93 ? -27.956 5.192 46.355 1.00 69.69 93 PHE A CA 1
ATOM 691 C C . PHE A 1 93 ? -28.935 6.118 47.107 1.00 69.69 93 PHE A C 1
ATOM 693 O O . PHE A 1 93 ? -28.536 6.885 47.982 1.00 69.69 93 PHE A O 1
ATOM 700 N N . ASN A 1 94 ? -30.227 6.068 46.770 1.00 63.34 94 ASN A N 1
ATOM 701 C CA . ASN A 1 94 ? -31.283 6.718 47.548 1.00 63.34 94 ASN A CA 1
ATOM 702 C C . ASN A 1 94 ? -32.197 5.666 48.195 1.00 63.34 94 ASN A C 1
ATOM 704 O O . ASN A 1 94 ? -33.245 5.326 47.649 1.00 63.34 94 ASN A O 1
ATOM 708 N N . PHE A 1 95 ? -31.758 5.141 49.341 1.00 56.88 95 PHE A N 1
ATOM 709 C CA . PHE A 1 95 ? -32.609 4.589 50.397 1.00 56.88 95 PHE A CA 1
ATOM 710 C C . PHE A 1 95 ? -31.885 4.675 51.742 1.00 56.88 95 PHE A C 1
ATOM 712 O O . PHE A 1 95 ? -30.665 4.392 51.762 1.00 56.88 95 PHE A O 1
#

InterPro domains:
  IPR006153 Cation/H+ exchanger, transmembrane domain [PF00999] (18-81)
  IPR038770 Sodium/solute symporter superfamily [G3DSA:1.20.1530.20] (5-92)

Secondary structure (DSSP, 8-state):
--SS--HHHHHHHHHHHHHHHHHHHHHHT---HHHHHHHHHHHHSTTTT-----HHHHHHHHHHHHHHHHHHHHHH----STHHHHHHHHHTT--

Sequence (95 aa):
MSQLANPELIKVVILLASSVTIVPLFKRLGLGSVLGYLVAGCLIGPSVFGIVQDPTAVVHLAELGVVMFLFIIGLEMYPDSGWKMVNELTISFNF